Protein AF-I1CWX8-F1 (afdb_monomer)

Structure (mmCIF, N/CA/C/O backbone):
data_AF-I1CWX8-F1
#
_entry.id   AF-I1CWX8-F1
#
loop_
_atom_site.group_PDB
_atom_site.id
_atom_site.type_symbol
_atom_site.label_atom_id
_atom_site.label_alt_id
_atom_site.label_comp_id
_atom_site.label_asym_id
_atom_site.label_entity_id
_atom_site.label_seq_id
_atom_site.pdbx_PDB_ins_code
_atom_site.Cartn_x
_atom_site.Cartn_y
_atom_site.Cartn_z
_atom_site.occupancy
_atom_site.B_iso_or_equiv
_atom_site.auth_seq_id
_atom_site.auth_comp_id
_atom_site.auth_asym_id
_atom_site.auth_atom_id
_atom_site.pdbx_PDB_model_num
ATOM 1 N N . MET A 1 1 ? 29.526 32.212 15.216 1.00 38.03 1 MET A N 1
ATOM 2 C CA . MET A 1 1 ? 29.477 31.211 14.130 1.00 38.03 1 MET A CA 1
ATOM 3 C C . MET A 1 1 ? 29.697 29.856 14.780 1.00 38.03 1 MET A C 1
ATOM 5 O O . MET A 1 1 ? 30.829 29.543 15.112 1.00 38.03 1 MET A O 1
ATOM 9 N N . ALA A 1 2 ? 28.622 29.144 15.119 1.00 43.62 2 ALA A N 1
ATOM 10 C CA . ALA A 1 2 ? 28.714 27.841 15.774 1.00 43.62 2 ALA A CA 1
ATOM 11 C C . ALA A 1 2 ? 28.638 26.756 14.694 1.00 43.62 2 ALA A C 1
ATOM 13 O O . ALA A 1 2 ? 27.593 26.593 14.070 1.00 43.62 2 ALA A O 1
ATOM 14 N N . ASN A 1 3 ? 29.756 26.071 14.451 1.00 40.31 3 ASN A N 1
ATOM 15 C CA . ASN A 1 3 ? 29.773 24.819 13.700 1.00 40.31 3 ASN A CA 1
ATOM 16 C C . ASN A 1 3 ? 29.199 23.739 14.619 1.00 40.31 3 ASN A C 1
ATOM 18 O O . ASN A 1 3 ? 29.837 23.382 15.609 1.00 40.31 3 ASN A O 1
ATOM 22 N N . TRP A 1 4 ? 27.992 23.265 14.318 1.00 39.06 4 TRP A N 1
ATOM 23 C CA . TRP A 1 4 ? 27.459 22.052 14.922 1.00 39.06 4 TRP A CA 1
ATOM 24 C C . TRP A 1 4 ? 27.869 20.881 14.034 1.00 39.06 4 TRP A C 1
ATOM 26 O O . TRP A 1 4 ? 27.347 20.710 12.935 1.00 39.06 4 TRP A O 1
ATOM 36 N N . ASP A 1 5 ? 28.864 20.141 14.508 1.00 44.47 5 ASP A N 1
ATOM 37 C CA . ASP A 1 5 ? 29.231 18.825 14.002 1.00 44.47 5 ASP A CA 1
ATOM 38 C C . ASP A 1 5 ? 28.034 17.896 14.259 1.00 44.47 5 ASP A C 1
ATOM 40 O O . ASP A 1 5 ? 27.749 17.511 15.395 1.00 44.47 5 ASP A O 1
ATOM 44 N N . VAL A 1 6 ? 27.238 17.656 13.219 1.00 53.91 6 VAL A N 1
ATOM 45 C CA . VAL A 1 6 ? 26.116 16.715 13.265 1.00 53.91 6 VAL A CA 1
ATOM 46 C C . VAL A 1 6 ? 26.701 15.329 12.999 1.00 53.91 6 VAL A C 1
ATOM 48 O O . VAL A 1 6 ? 27.307 15.153 11.940 1.00 53.91 6 VAL A O 1
ATOM 51 N N . PRO A 1 7 ? 26.553 14.341 13.900 1.00 39.56 7 PRO A N 1
ATOM 52 C CA . PRO A 1 7 ? 26.964 12.986 13.577 1.00 39.56 7 PRO A CA 1
ATOM 53 C C . PRO A 1 7 ? 26.108 12.487 12.411 1.00 39.56 7 PRO A C 1
ATOM 55 O O . PRO A 1 7 ? 24.883 12.606 12.436 1.00 39.56 7 PRO A O 1
ATOM 58 N N . ASP A 1 8 ? 26.770 11.946 11.390 1.00 44.53 8 ASP A N 1
ATOM 59 C CA . ASP A 1 8 ? 26.153 11.239 10.272 1.00 44.53 8 ASP A CA 1
ATOM 60 C C . ASP A 1 8 ? 25.373 10.033 10.821 1.00 44.53 8 ASP A C 1
ATOM 62 O O . ASP A 1 8 ? 25.907 8.944 11.016 1.00 44.53 8 ASP A O 1
ATOM 66 N N . THR A 1 9 ? 24.103 10.239 11.162 1.00 46.56 9 THR A N 1
ATOM 67 C CA . THR A 1 9 ? 23.147 9.155 11.399 1.00 46.56 9 THR A CA 1
ATOM 68 C C . THR A 1 9 ? 22.296 9.002 10.156 1.00 46.56 9 THR A C 1
ATOM 70 O O . THR A 1 9 ? 21.083 9.201 10.175 1.00 46.56 9 THR A O 1
ATOM 73 N N . THR A 1 10 ? 22.966 8.673 9.053 1.00 49.12 10 THR A N 1
ATOM 74 C CA . THR A 1 10 ? 22.328 8.057 7.894 1.00 49.12 10 THR A CA 1
ATOM 75 C C . THR A 1 10 ? 21.628 6.784 8.383 1.00 49.12 10 THR A C 1
ATOM 77 O O . THR A 1 10 ? 22.314 5.886 8.886 1.00 49.12 10 THR A O 1
ATOM 80 N N . PRO A 1 11 ? 20.290 6.661 8.289 1.00 41.28 11 PRO A N 1
ATOM 81 C CA . PRO A 1 11 ? 19.650 5.385 8.554 1.00 41.28 11 PRO A CA 1
ATOM 82 C C . PRO A 1 11 ? 20.193 4.407 7.522 1.00 41.28 11 PRO A C 1
ATOM 84 O O . PRO A 1 11 ? 20.093 4.617 6.312 1.00 41.28 11 PRO A O 1
ATOM 87 N N . LEU A 1 12 ? 20.864 3.370 8.012 1.00 50.62 12 LEU A N 1
ATOM 88 C CA . LEU A 1 12 ? 21.411 2.346 7.146 1.00 50.62 12 LEU A CA 1
ATOM 89 C C . LEU A 1 12 ? 20.254 1.774 6.317 1.00 50.62 12 LEU A C 1
ATOM 91 O O . LEU A 1 12 ? 19.218 1.443 6.904 1.00 50.62 12 LEU A O 1
ATOM 95 N N . PRO A 1 13 ? 20.411 1.580 4.993 1.00 43.97 13 PRO A N 1
ATOM 96 C CA . PRO A 1 13 ? 19.539 0.633 4.321 1.00 43.97 13 PRO A CA 1
ATOM 97 C C . PRO A 1 13 ? 19.659 -0.668 5.112 1.00 43.97 13 PRO A C 1
ATOM 99 O O . PRO A 1 13 ? 20.783 -1.080 5.431 1.00 43.97 13 PRO A O 1
ATOM 102 N N . LEU A 1 14 ? 18.530 -1.273 5.489 1.00 49.31 14 LEU A N 1
ATOM 103 C CA . LEU A 1 14 ? 18.531 -2.569 6.156 1.00 49.31 14 LEU A CA 1
ATOM 104 C C . LEU A 1 14 ? 19.330 -3.515 5.263 1.00 49.31 14 LEU A C 1
ATOM 106 O O . LEU A 1 14 ? 18.876 -3.932 4.197 1.00 49.31 14 LEU A O 1
ATOM 110 N N . ARG A 1 15 ? 20.587 -3.768 5.643 1.00 42.59 15 ARG A N 1
ATOM 111 C CA . ARG A 1 15 ? 21.451 -4.671 4.898 1.00 42.59 15 ARG A CA 1
ATOM 112 C C . ARG A 1 15 ? 20.727 -6.010 4.909 1.00 42.59 15 ARG A C 1
ATOM 114 O O . ARG A 1 15 ? 20.420 -6.486 6.005 1.00 42.59 15 ARG A O 1
ATOM 121 N N . PRO A 1 16 ? 20.500 -6.654 3.752 1.00 44.44 16 PRO A N 1
ATOM 122 C CA . PRO A 1 16 ? 20.142 -8.057 3.787 1.00 44.44 16 PRO A CA 1
ATOM 123 C C . PRO A 1 16 ? 21.231 -8.764 4.593 1.00 44.44 16 PRO A C 1
ATOM 125 O O . PRO A 1 16 ? 22.426 -8.508 4.390 1.00 44.44 16 PRO A O 1
ATOM 128 N N . LEU A 1 17 ? 20.817 -9.589 5.555 1.00 40.31 17 LEU A N 1
ATOM 129 C CA . LEU A 1 17 ? 21.717 -10.443 6.314 1.00 40.31 17 LEU A CA 1
ATOM 130 C C . LEU A 1 17 ? 22.554 -11.222 5.290 1.00 40.31 17 LEU A C 1
ATOM 132 O O . LEU A 1 17 ? 22.048 -12.130 4.633 1.00 40.31 17 LEU A O 1
ATOM 136 N N . ARG A 1 18 ? 23.818 -10.822 5.091 1.00 34.62 18 ARG A N 1
ATOM 137 C CA . ARG A 1 18 ? 24.760 -11.578 4.266 1.00 34.62 18 ARG A CA 1
ATOM 138 C C . ARG A 1 18 ? 24.919 -12.935 4.939 1.00 34.62 18 ARG A C 1
ATOM 140 O O . ARG A 1 18 ? 25.609 -13.044 5.949 1.00 34.62 18 ARG A O 1
ATOM 147 N N . ALA A 1 19 ? 24.260 -13.943 4.379 1.00 42.25 19 ALA A N 1
ATOM 148 C CA . ALA A 1 19 ? 24.569 -15.332 4.651 1.00 42.25 19 ALA A CA 1
ATOM 149 C C . ALA A 1 19 ? 26.034 -15.603 4.271 1.00 42.25 19 ALA A C 1
ATOM 151 O O . ALA A 1 19 ? 26.581 -14.983 3.353 1.00 42.25 19 ALA A O 1
ATOM 152 N N . GLY A 1 20 ? 26.665 -16.478 5.052 1.00 36.34 20 GLY A N 1
ATOM 153 C CA . GLY A 1 20 ? 28.068 -16.855 4.956 1.00 36.34 20 GLY A CA 1
ATOM 154 C C . GLY A 1 20 ? 28.493 -17.308 3.561 1.00 36.34 20 GLY A C 1
ATOM 155 O O . GLY A 1 20 ? 27.699 -17.725 2.720 1.00 36.34 20 GLY A O 1
ATOM 156 N N . LYS A 1 21 ? 29.788 -17.142 3.312 1.00 43.38 21 LYS A N 1
ATOM 157 C CA . LYS A 1 21 ? 30.466 -17.500 2.074 1.00 43.38 21 LYS A CA 1
ATOM 158 C C . LYS A 1 21 ? 30.772 -18.995 2.093 1.00 43.38 21 LYS A C 1
ATOM 160 O O . LYS A 1 21 ? 31.890 -19.385 2.419 1.00 43.38 21 LYS A O 1
ATOM 165 N N . ASP A 1 22 ? 29.809 -19.801 1.668 1.00 43.12 22 ASP A N 1
ATOM 166 C CA . ASP A 1 22 ? 30.007 -21.230 1.474 1.00 43.12 22 ASP A CA 1
ATOM 167 C C . ASP A 1 22 ? 29.244 -21.645 0.212 1.00 43.12 22 ASP A C 1
ATOM 169 O O . ASP A 1 22 ? 28.053 -21.393 0.059 1.00 43.12 22 ASP A O 1
ATOM 173 N N . GLY A 1 23 ? 29.980 -22.184 -0.761 1.00 45.12 23 GLY A N 1
ATOM 174 C CA . GLY A 1 23 ? 29.480 -22.479 -2.095 1.00 45.12 23 GLY A CA 1
ATOM 175 C C . GLY A 1 23 ? 28.403 -23.559 -2.102 1.00 45.12 23 GLY A C 1
ATOM 176 O O . GLY A 1 23 ? 28.688 -24.739 -1.927 1.00 45.12 23 GLY A O 1
ATOM 177 N N . GLY A 1 24 ? 27.186 -23.142 -2.421 1.00 34.50 24 GLY A N 1
ATOM 178 C CA . GLY A 1 24 ? 26.086 -23.974 -2.880 1.00 34.50 24 GLY A CA 1
ATOM 179 C C . GLY A 1 24 ? 25.168 -23.080 -3.702 1.00 34.50 24 GLY A C 1
ATOM 180 O O . GLY A 1 24 ? 24.980 -21.916 -3.355 1.00 34.50 24 GLY A O 1
ATOM 181 N N . TRP A 1 25 ? 24.624 -23.572 -4.815 1.00 42.66 25 TRP A N 1
ATOM 182 C CA . TRP A 1 25 ? 23.551 -22.880 -5.538 1.00 42.66 25 TRP A CA 1
ATOM 183 C C . TRP A 1 25 ? 22.277 -23.008 -4.693 1.00 42.66 25 TRP A C 1
ATOM 185 O O . TRP A 1 25 ? 21.349 -23.742 -5.029 1.00 42.66 25 TRP A O 1
ATOM 195 N N . ASP A 1 26 ? 22.291 -22.373 -3.524 1.00 39.88 26 ASP A N 1
ATOM 196 C CA . ASP A 1 26 ? 21.164 -22.317 -2.620 1.00 39.88 26 ASP A CA 1
ATOM 197 C C . ASP A 1 26 ? 20.061 -21.570 -3.347 1.00 39.88 26 ASP A C 1
ATOM 199 O O . ASP A 1 26 ? 20.244 -20.452 -3.839 1.00 39.88 26 ASP A O 1
ATOM 203 N N . LYS A 1 27 ? 18.906 -22.223 -3.455 1.00 44.81 27 LYS A N 1
ATOM 204 C CA . LYS A 1 27 ? 17.674 -21.579 -3.887 1.00 44.81 27 LYS A CA 1
ATOM 205 C C . LYS A 1 27 ? 17.508 -20.355 -2.997 1.00 44.81 27 LYS A C 1
ATOM 207 O O . LYS A 1 27 ? 17.295 -20.522 -1.797 1.00 44.81 27 LYS A O 1
ATOM 212 N N . ALA A 1 28 ? 17.688 -19.161 -3.569 1.00 46.34 28 ALA A N 1
ATOM 213 C CA . ALA A 1 28 ? 17.560 -17.907 -2.845 1.00 46.34 28 ALA A CA 1
ATOM 214 C C . ALA A 1 28 ? 16.277 -17.989 -2.018 1.00 46.34 28 ALA A C 1
ATOM 216 O O . ALA A 1 28 ? 15.196 -18.201 -2.573 1.00 46.34 28 ALA A O 1
ATOM 217 N N . ARG A 1 29 ? 16.409 -17.945 -0.686 1.00 46.31 29 ARG A N 1
ATOM 218 C CA . ARG A 1 29 ? 15.236 -17.893 0.185 1.00 46.31 29 ARG A CA 1
ATOM 219 C C . ARG A 1 29 ? 14.401 -16.711 -0.308 1.00 46.31 29 ARG A C 1
ATOM 221 O O . ARG A 1 29 ? 15.002 -15.660 -0.543 1.00 46.31 29 ARG A O 1
ATOM 228 N N . PRO A 1 30 ? 13.085 -16.874 -0.529 1.00 50.72 30 PRO A N 1
ATOM 229 C CA . PRO A 1 30 ? 12.266 -15.773 -1.011 1.00 50.72 30 PRO A CA 1
ATOM 230 C C . PRO A 1 30 ? 12.483 -14.595 -0.064 1.00 50.72 30 PRO A C 1
ATOM 232 O O . PRO A 1 30 ? 12.351 -14.751 1.153 1.00 50.72 30 PRO A O 1
ATOM 235 N N . ILE A 1 31 ? 12.920 -13.462 -0.617 1.00 57.59 31 ILE A N 1
ATOM 236 C CA . ILE A 1 31 ? 13.074 -12.220 0.135 1.00 57.59 31 ILE A CA 1
ATOM 237 C C . ILE A 1 31 ? 11.691 -11.944 0.720 1.00 57.59 31 ILE A C 1
ATOM 239 O O . ILE A 1 31 ? 10.733 -11.740 -0.027 1.00 57.59 31 ILE A O 1
ATOM 243 N N . GLN A 1 32 ? 11.559 -12.051 2.043 1.00 72.38 32 GLN A N 1
ATOM 244 C CA . GLN A 1 32 ? 10.290 -11.769 2.700 1.00 72.38 32 GLN A CA 1
ATOM 245 C C . GLN A 1 32 ? 9.934 -10.323 2.372 1.00 72.38 32 GLN A C 1
ATOM 247 O O . GLN A 1 32 ? 10.742 -9.425 2.598 1.00 72.38 32 GLN A O 1
ATOM 252 N N . SER A 1 33 ? 8.764 -10.116 1.771 1.00 89.75 33 SER A N 1
ATOM 253 C CA . SER A 1 33 ? 8.300 -8.770 1.460 1.00 89.75 33 SER A CA 1
ATOM 254 C C . SER A 1 33 ? 7.884 -8.095 2.767 1.00 89.75 33 SER A C 1
ATOM 256 O O . SER A 1 33 ? 7.215 -8.702 3.610 1.00 89.75 33 SER A O 1
ATOM 258 N N . LEU A 1 34 ? 8.320 -6.854 2.954 1.00 91.94 34 LEU A N 1
ATOM 259 C CA . LEU A 1 34 ? 8.143 -6.088 4.185 1.00 91.94 34 LEU A CA 1
ATOM 260 C C . LEU A 1 34 ? 7.377 -4.804 3.904 1.00 91.94 34 LEU A C 1
ATOM 262 O O . LEU A 1 34 ? 7.426 -4.265 2.795 1.00 91.94 34 LEU A O 1
ATOM 266 N N . TYR A 1 35 ? 6.705 -4.293 4.928 1.00 92.00 35 TYR A N 1
ATOM 267 C CA . TYR A 1 35 ? 6.148 -2.953 4.897 1.00 92.00 35 TYR A CA 1
ATOM 268 C C . TYR A 1 35 ? 6.579 -2.149 6.118 1.00 92.00 35 TYR A C 1
ATOM 270 O O . TYR A 1 35 ? 6.846 -2.703 7.184 1.00 92.00 35 TYR A O 1
ATOM 278 N N . VAL A 1 36 ? 6.634 -0.833 5.943 1.00 91.50 36 VAL A N 1
ATOM 279 C CA . VAL A 1 36 ? 6.938 0.136 6.996 1.00 91.50 36 VAL A CA 1
ATOM 280 C C . VAL A 1 36 ? 5.966 1.298 6.869 1.00 91.50 36 VAL A C 1
ATOM 282 O O . VAL A 1 36 ? 5.685 1.755 5.760 1.00 91.50 36 VAL A O 1
ATOM 285 N N . VAL A 1 37 ? 5.460 1.768 8.002 1.00 90.00 37 VAL A N 1
ATOM 286 C CA . VAL A 1 37 ? 4.636 2.968 8.105 1.00 90.00 37 VAL A CA 1
ATOM 287 C C . VAL A 1 37 ? 5.306 3.936 9.062 1.00 90.00 37 VAL A C 1
ATOM 289 O O . VAL A 1 37 ? 5.559 3.588 10.215 1.00 90.00 37 VAL A O 1
ATOM 292 N N . GLU A 1 38 ? 5.582 5.147 8.598 1.00 89.81 38 GLU A N 1
ATOM 293 C CA . GLU A 1 38 ? 6.185 6.218 9.396 1.00 89.81 38 GLU A CA 1
ATOM 294 C C . GLU A 1 38 ? 5.224 7.406 9.497 1.00 89.81 38 GLU A C 1
ATOM 296 O O . GLU A 1 38 ? 4.582 7.769 8.519 1.00 89.81 38 GLU A O 1
ATOM 301 N N . GLU A 1 39 ? 5.112 8.015 10.675 1.00 87.44 39 GLU A N 1
ATOM 302 C CA . GLU A 1 39 ? 4.289 9.199 10.935 1.00 87.44 39 GLU A CA 1
ATOM 303 C C . GLU A 1 39 ? 5.140 10.474 10.896 1.00 87.44 39 GLU A C 1
ATOM 305 O O . GLU A 1 39 ? 6.186 10.558 11.545 1.00 87.44 39 GLU A O 1
ATOM 310 N N . HIS A 1 40 ? 4.698 11.473 10.127 1.00 83.25 40 HIS A N 1
ATOM 311 C CA . HIS A 1 40 ? 5.422 12.725 9.909 1.00 83.25 40 HIS A CA 1
ATOM 312 C C . HIS A 1 40 ? 4.631 13.918 10.474 1.00 83.25 40 HIS A C 1
ATOM 314 O O . HIS A 1 40 ? 3.628 14.357 9.908 1.00 83.25 40 HIS A O 1
ATOM 320 N N . GLU A 1 41 ? 5.122 14.512 11.569 1.00 67.38 41 GLU A N 1
ATOM 321 C CA . GLU A 1 41 ? 4.430 15.602 12.284 1.00 67.38 41 GLU A CA 1
ATOM 322 C C . GLU A 1 41 ? 4.393 16.930 11.505 1.00 67.38 41 GLU A C 1
ATOM 324 O O . GLU A 1 41 ? 3.474 17.730 11.667 1.00 67.38 41 GLU A O 1
ATOM 329 N N . ARG A 1 42 ? 5.375 17.184 10.628 1.00 60.28 42 ARG A N 1
ATOM 330 C CA . ARG A 1 42 ? 5.482 18.454 9.881 1.00 60.28 42 ARG A CA 1
ATOM 331 C C . ARG A 1 42 ? 4.473 18.603 8.742 1.00 60.28 42 ARG A C 1
ATOM 333 O O . ARG A 1 42 ? 4.277 19.717 8.263 1.00 60.28 42 ARG A O 1
ATOM 340 N N . GLY A 1 43 ? 3.843 17.507 8.327 1.00 59.69 43 GLY A N 1
ATOM 341 C CA . GLY A 1 43 ? 2.870 17.477 7.236 1.00 59.69 43 GLY A CA 1
ATOM 342 C C . GLY A 1 43 ? 1.660 16.589 7.513 1.00 59.69 43 GLY A C 1
ATOM 343 O O . GLY A 1 43 ? 0.972 16.266 6.551 1.00 59.69 43 GLY A O 1
ATOM 344 N N . LEU A 1 44 ? 1.448 16.190 8.780 1.00 78.94 44 LEU A N 1
ATOM 345 C CA . LEU A 1 44 ? 0.401 15.276 9.266 1.00 78.94 44 LEU A CA 1
ATOM 346 C C . LEU A 1 44 ? 0.045 14.189 8.243 1.00 78.94 44 LEU A C 1
ATOM 348 O O . LEU A 1 44 ? -1.095 14.093 7.802 1.00 78.94 44 LEU A O 1
ATOM 352 N N . HIS A 1 45 ? 1.042 13.409 7.833 1.00 85.88 45 HIS A N 1
ATOM 353 C CA . HIS A 1 45 ? 0.854 12.297 6.909 1.00 85.88 45 HIS A CA 1
ATOM 354 C C . HIS A 1 45 ? 1.633 11.069 7.365 1.00 85.88 45 HIS A C 1
ATOM 356 O O . HIS A 1 45 ? 2.535 11.148 8.203 1.00 85.88 45 HIS A O 1
ATOM 362 N N . TYR A 1 46 ? 1.261 9.936 6.785 1.00 88.50 46 TYR A N 1
ATOM 363 C CA . TYR A 1 46 ? 1.877 8.644 7.009 1.00 88.50 46 TYR A CA 1
ATOM 364 C C . TYR A 1 46 ? 2.562 8.173 5.7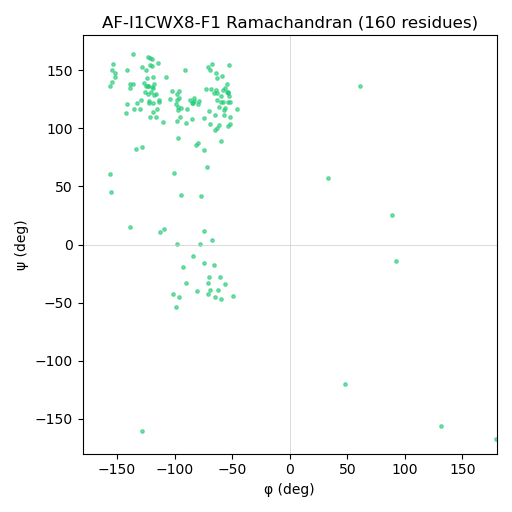32 1.00 88.50 46 TYR A C 1
ATOM 366 O O . TYR A 1 46 ? 1.922 8.049 4.688 1.00 88.50 46 TYR A O 1
ATOM 374 N N . ASP A 1 47 ? 3.848 7.878 5.819 1.00 89.56 47 ASP A N 1
ATOM 375 C CA . ASP A 1 47 ? 4.624 7.286 4.740 1.00 89.56 47 ASP A CA 1
ATOM 376 C C . ASP A 1 47 ? 4.447 5.769 4.771 1.00 89.56 47 ASP A C 1
ATOM 378 O O . ASP A 1 47 ? 4.982 5.092 5.645 1.00 89.56 47 ASP A O 1
ATOM 382 N N . PHE A 1 48 ? 3.708 5.222 3.808 1.00 90.75 48 PHE A N 1
ATOM 383 C CA . PHE A 1 48 ? 3.537 3.786 3.623 1.00 90.75 48 PHE A CA 1
ATOM 384 C C . PHE A 1 48 ? 4.543 3.261 2.600 1.00 90.75 48 PHE A C 1
ATOM 386 O O . PHE A 1 48 ? 4.514 3.645 1.427 1.00 90.75 48 PHE A O 1
ATOM 393 N N . ARG A 1 49 ? 5.426 2.362 3.032 1.00 91.00 49 ARG A N 1
ATOM 394 C CA . ARG A 1 49 ? 6.497 1.790 2.212 1.00 91.00 49 ARG A CA 1
ATOM 395 C C . ARG A 1 49 ? 6.325 0.289 2.091 1.00 91.00 49 ARG A C 1
ATOM 397 O O . ARG A 1 49 ? 6.111 -0.392 3.087 1.00 91.00 49 ARG A O 1
ATOM 404 N N . LEU A 1 50 ? 6.476 -0.214 0.874 1.00 90.56 50 LEU A N 1
ATOM 405 C CA . LEU A 1 50 ? 6.542 -1.634 0.558 1.00 90.56 50 LEU A CA 1
ATOM 406 C C . LEU A 1 50 ? 7.913 -1.953 -0.019 1.00 90.56 50 LEU A C 1
ATOM 408 O O . LEU A 1 50 ? 8.343 -1.309 -0.975 1.00 90.56 50 LEU A O 1
ATOM 412 N N . GLN A 1 51 ? 8.553 -2.974 0.532 1.00 89.19 51 GLN A N 1
ATOM 413 C CA . GLN A 1 51 ? 9.756 -3.579 -0.010 1.00 89.19 51 GLN A CA 1
ATOM 414 C C . GLN A 1 51 ? 9.426 -5.001 -0.454 1.00 89.19 51 GLN A C 1
ATOM 416 O O . GLN A 1 51 ? 8.963 -5.820 0.340 1.00 89.19 51 GLN A O 1
ATOM 421 N N . PHE A 1 52 ? 9.659 -5.294 -1.724 1.00 86.00 52 PHE A N 1
ATOM 422 C CA . PHE A 1 52 ? 9.375 -6.592 -2.327 1.00 86.00 52 PHE A CA 1
ATOM 423 C C . PHE A 1 52 ? 10.338 -6.827 -3.486 1.00 86.00 52 PHE A C 1
ATOM 425 O O . PHE A 1 52 ? 10.745 -5.878 -4.153 1.00 86.00 52 PHE A O 1
ATOM 432 N N . ASP A 1 53 ? 10.702 -8.086 -3.725 1.00 80.38 53 ASP A N 1
ATOM 433 C CA . ASP A 1 53 ? 11.768 -8.442 -4.666 1.00 80.38 53 ASP A CA 1
ATOM 434 C C . ASP A 1 53 ? 13.034 -7.580 -4.412 1.00 80.38 53 ASP A C 1
ATOM 436 O O . ASP A 1 53 ? 13.589 -7.591 -3.310 1.00 80.38 53 ASP A O 1
ATOM 440 N N . ASP A 1 54 ? 13.474 -6.817 -5.411 1.00 80.06 54 ASP A N 1
ATOM 441 C CA . ASP A 1 54 ? 14.558 -5.830 -5.383 1.00 80.06 54 ASP A CA 1
ATOM 442 C C . ASP A 1 54 ? 14.057 -4.372 -5.473 1.00 80.06 54 ASP A C 1
ATOM 444 O O . ASP A 1 54 ? 14.847 -3.450 -5.682 1.00 80.06 54 ASP A O 1
ATOM 448 N N . MET A 1 55 ? 12.750 -4.149 -5.296 1.00 82.06 55 MET A N 1
ATOM 449 C CA . MET A 1 55 ? 12.104 -2.846 -5.444 1.00 82.06 55 MET A CA 1
ATOM 450 C C . MET A 1 55 ? 11.531 -2.299 -4.135 1.00 82.06 55 MET A C 1
ATOM 452 O O . MET A 1 55 ? 11.149 -3.027 -3.216 1.00 82.06 55 MET A O 1
ATOM 456 N N . THR A 1 56 ? 11.392 -0.973 -4.115 1.00 86.75 56 THR A N 1
ATOM 457 C CA . THR A 1 56 ? 10.689 -0.240 -3.065 1.00 86.75 56 THR A CA 1
ATOM 458 C C . THR A 1 56 ? 9.607 0.631 -3.689 1.00 86.75 56 THR A C 1
ATOM 460 O O . THR A 1 56 ? 9.817 1.289 -4.711 1.00 86.75 56 THR A O 1
ATOM 463 N N . ALA 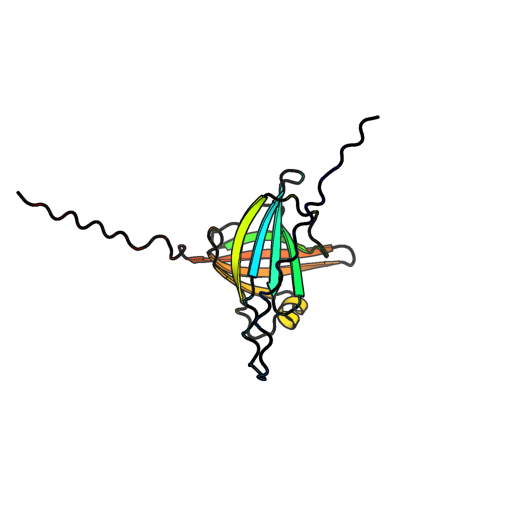A 1 57 ? 8.431 0.641 -3.074 1.00 88.31 57 ALA A N 1
ATOM 464 C CA . ALA A 1 57 ? 7.324 1.503 -3.447 1.00 88.31 57 ALA A CA 1
ATOM 465 C C . ALA A 1 57 ? 6.846 2.300 -2.233 1.00 88.31 57 ALA A C 1
ATOM 467 O O . ALA A 1 57 ? 6.613 1.719 -1.176 1.00 88.31 57 ALA A O 1
ATOM 468 N N . CYS A 1 58 ? 6.681 3.612 -2.400 1.00 90.25 58 CYS A N 1
ATOM 469 C CA . CYS A 1 58 ? 6.309 4.527 -1.324 1.00 90.25 58 CYS A CA 1
ATOM 470 C C . CYS A 1 58 ? 5.043 5.309 -1.674 1.00 90.25 58 CYS A C 1
ATOM 472 O O . CYS A 1 58 ? 4.844 5.712 -2.826 1.00 90.25 58 CYS A O 1
ATOM 474 N N . TRP A 1 59 ? 4.205 5.542 -0.669 1.00 91.44 59 TRP A N 1
ATOM 475 C CA . TRP A 1 59 ? 3.022 6.381 -0.768 1.00 91.44 59 TRP A CA 1
ATOM 476 C C . TRP A 1 59 ? 2.874 7.254 0.474 1.00 91.44 59 TRP A C 1
ATOM 478 O O . TRP A 1 59 ? 2.938 6.744 1.587 1.00 91.44 59 TRP A O 1
ATOM 488 N N . ALA A 1 60 ? 2.580 8.535 0.279 1.00 90.62 60 ALA A N 1
ATOM 489 C CA . ALA A 1 60 ? 2.170 9.435 1.347 1.00 90.62 60 ALA A CA 1
ATOM 490 C C . ALA A 1 60 ? 0.650 9.343 1.547 1.00 90.62 60 ALA A C 1
ATOM 492 O O . ALA A 1 60 ? -0.124 9.539 0.605 1.00 90.62 60 ALA A O 1
ATOM 493 N N . ILE A 1 61 ? 0.215 9.044 2.766 1.00 90.38 61 ILE A N 1
ATOM 494 C CA . ILE A 1 61 ? -1.188 8.933 3.166 1.00 90.38 61 ILE A CA 1
ATOM 495 C C . ILE A 1 61 ? -1.506 10.123 4.085 1.00 90.38 61 ILE A C 1
ATOM 497 O O . ILE A 1 61 ? -1.072 10.127 5.235 1.00 90.38 61 ILE A O 1
ATOM 501 N N . PRO A 1 62 ? -2.243 11.150 3.620 1.00 87.44 62 PRO A N 1
ATOM 502 C CA . PRO A 1 62 ? -2.522 12.356 4.414 1.00 87.44 62 PRO A CA 1
ATOM 503 C C . PRO A 1 62 ? -3.394 12.114 5.651 1.00 87.44 62 PRO A C 1
ATOM 505 O O . PRO A 1 62 ? -3.497 12.959 6.527 1.00 87.44 62 PRO A O 1
ATOM 508 N N . GLU A 1 63 ? -4.085 10.981 5.694 1.00 84.00 63 GLU A N 1
ATOM 509 C CA . GLU A 1 63 ? -4.959 10.594 6.794 1.00 84.00 63 GLU A CA 1
ATOM 510 C C . GLU A 1 63 ? -4.461 9.286 7.406 1.00 84.00 63 GLU A C 1
ATOM 512 O O . GLU A 1 63 ? -3.860 8.463 6.718 1.00 84.00 63 GLU A O 1
ATOM 517 N N . HIS A 1 64 ? -4.750 9.055 8.688 1.00 80.44 64 HIS A N 1
ATOM 518 C CA . HIS A 1 64 ? -4.319 7.830 9.359 1.00 80.44 64 HIS A CA 1
ATOM 519 C C . HIS A 1 64 ? -4.786 6.560 8.613 1.00 80.44 64 HIS A C 1
ATOM 521 O O . HIS A 1 64 ? -5.947 6.489 8.175 1.00 80.44 64 HIS A O 1
ATOM 527 N N . PRO A 1 65 ? -3.924 5.530 8.498 1.00 79.56 65 PRO A N 1
ATOM 528 C CA . PRO A 1 65 ? -4.331 4.212 8.033 1.00 79.56 65 PRO A CA 1
ATOM 529 C C . PRO A 1 65 ? -5.438 3.659 8.934 1.00 79.56 65 PRO A C 1
ATOM 531 O O . PRO A 1 65 ? -5.264 3.544 10.145 1.00 79.56 65 PRO A O 1
ATOM 534 N N . SER A 1 66 ? -6.592 3.334 8.352 1.00 78.50 66 SER A N 1
ATOM 535 C CA . SER A 1 66 ? -7.753 2.885 9.124 1.00 78.50 66 SER A CA 1
ATOM 536 C C . SER A 1 66 ? -7.847 1.363 9.173 1.00 78.50 66 SER A C 1
ATOM 538 O O . SER A 1 66 ? -7.921 0.739 8.112 1.00 78.50 66 SER A O 1
ATOM 540 N N . PRO A 1 67 ? -7.935 0.744 10.362 1.00 76.75 67 PRO A N 1
ATOM 541 C CA . PRO A 1 67 ? -8.215 -0.684 10.483 1.00 76.75 67 PRO A CA 1
ATOM 542 C C . PRO A 1 67 ? -9.704 -1.019 10.273 1.00 76.75 67 PRO A C 1
ATOM 544 O O . PRO A 1 67 ? -10.081 -2.184 10.373 1.00 76.75 67 PRO A O 1
ATOM 547 N N . ILE A 1 68 ? -10.566 -0.028 10.005 1.00 81.56 68 ILE A N 1
ATOM 548 C CA . ILE A 1 68 ? -12.011 -0.222 9.829 1.00 81.56 68 ILE A CA 1
ATOM 549 C C . ILE A 1 68 ? -12.295 -0.754 8.413 1.00 81.56 68 ILE A C 1
ATOM 551 O O . ILE A 1 68 ? -11.976 -0.076 7.433 1.00 81.56 68 ILE A O 1
ATOM 555 N N . PRO A 1 69 ? -12.926 -1.933 8.262 1.00 85.19 69 PRO A N 1
ATOM 556 C CA . PRO A 1 69 ? -13.290 -2.464 6.952 1.00 85.19 69 PRO A CA 1
ATOM 557 C C . PRO A 1 69 ? -14.200 -1.513 6.168 1.00 85.19 69 PRO A C 1
ATOM 559 O O . PRO A 1 69 ? -15.203 -1.021 6.679 1.00 85.19 69 PRO A O 1
ATOM 562 N N . GLY A 1 70 ? -13.872 -1.286 4.898 1.00 82.44 70 GLY A N 1
ATOM 563 C CA . GLY A 1 70 ? -14.610 -0.401 3.996 1.00 82.44 70 GLY A CA 1
ATOM 564 C C . GLY A 1 70 ? -14.107 1.044 3.963 1.00 82.44 70 GLY A C 1
ATOM 565 O O . GLY A 1 70 ? -14.435 1.753 3.004 1.00 82.44 70 GLY A O 1
ATOM 566 N N . ASP A 1 71 ? -13.279 1.461 4.926 1.00 87.19 71 ASP A N 1
ATOM 567 C CA . ASP A 1 71 ? -12.651 2.780 4.895 1.00 87.19 71 ASP A CA 1
ATOM 568 C C . ASP A 1 71 ? -11.722 2.915 3.688 1.00 87.19 71 ASP A C 1
ATOM 570 O O . ASP A 1 71 ? -11.039 1.975 3.269 1.00 87.19 71 ASP A O 1
ATOM 574 N N . LYS A 1 72 ? -11.710 4.125 3.126 1.00 89.50 72 LYS A N 1
ATOM 575 C CA . LYS A 1 72 ? -10.858 4.503 2.000 1.00 89.50 72 LYS A CA 1
ATOM 576 C C . LYS A 1 72 ? -9.972 5.660 2.428 1.00 89.50 72 LYS A C 1
ATOM 578 O O . LYS A 1 72 ? -10.468 6.642 2.980 1.00 89.50 72 LYS A O 1
ATOM 583 N N . ARG A 1 73 ? -8.678 5.546 2.152 1.00 92.50 73 ARG A N 1
ATOM 584 C CA . ARG A 1 73 ? -7.676 6.580 2.421 1.00 92.50 73 ARG A CA 1
ATOM 585 C C . ARG A 1 73 ? -6.958 6.934 1.129 1.00 92.50 73 ARG A C 1
ATOM 587 O O . ARG A 1 73 ? -6.615 6.048 0.345 1.00 92.50 73 ARG A O 1
ATOM 594 N N . LEU A 1 74 ? -6.762 8.226 0.894 1.00 91.88 74 LEU A N 1
ATOM 595 C CA . LEU A 1 74 ? -5.955 8.700 -0.226 1.00 91.88 74 LEU A CA 1
ATOM 596 C C . LEU A 1 74 ? -4.488 8.339 0.021 1.00 91.88 74 LEU A C 1
ATOM 598 O O . LEU A 1 74 ? -3.972 8.572 1.106 1.00 91.88 74 LEU A O 1
ATOM 602 N N . ALA A 1 75 ? -3.823 7.801 -0.993 1.00 91.62 75 ALA A N 1
ATOM 603 C CA . ALA A 1 75 ? -2.410 7.455 -0.972 1.00 91.62 75 ALA A CA 1
ATOM 604 C C . ALA A 1 75 ? -1.742 8.050 -2.217 1.00 91.62 75 ALA A C 1
ATOM 606 O O . ALA A 1 75 ? -2.081 7.706 -3.346 1.00 91.62 75 ALA A O 1
ATOM 607 N N . ILE A 1 76 ? -0.806 8.971 -2.044 1.00 90.50 76 ILE A N 1
ATOM 608 C CA . ILE A 1 76 ? -0.133 9.662 -3.146 1.00 90.50 76 ILE A CA 1
ATOM 609 C C . ILE A 1 76 ? 1.207 8.978 -3.373 1.00 90.50 76 ILE A C 1
ATOM 611 O O . ILE A 1 76 ? 2.022 8.908 -2.461 1.00 90.50 76 ILE A O 1
ATOM 615 N N . ARG A 1 77 ? 1.438 8.452 -4.577 1.00 89.50 77 ARG A N 1
ATOM 616 C CA . ARG A 1 77 ? 2.692 7.774 -4.907 1.00 89.50 77 ARG A CA 1
ATOM 617 C C . ARG A 1 77 ? 3.849 8.769 -4.882 1.00 89.50 77 ARG A C 1
ATOM 619 O O . ARG A 1 77 ? 3.780 9.794 -5.560 1.00 89.50 77 ARG A O 1
ATOM 626 N N . THR A 1 78 ? 4.924 8.415 -4.187 1.00 82.94 78 THR A N 1
ATOM 627 C CA . THR A 1 78 ? 6.169 9.188 -4.151 1.00 82.94 78 THR A CA 1
ATOM 628 C C . THR A 1 78 ? 7.335 8.355 -4.705 1.00 82.94 78 THR A C 1
ATOM 630 O O . THR A 1 78 ? 7.342 7.125 -4.559 1.00 82.94 78 THR A O 1
ATOM 633 N N . PRO A 1 79 ? 8.294 8.976 -5.422 1.00 74.06 79 PRO A N 1
ATOM 634 C CA . PRO A 1 79 ? 9.481 8.280 -5.924 1.00 74.06 79 PRO A CA 1
ATOM 635 C C . PRO A 1 79 ? 10.456 7.920 -4.795 1.00 74.06 79 PRO A C 1
ATOM 637 O O . PRO A 1 79 ? 11.083 6.868 -4.841 1.00 74.06 79 PRO A O 1
ATOM 640 N N . GLU A 1 80 ? 10.532 8.764 -3.769 1.00 66.25 80 GLU A N 1
ATOM 641 C CA . GLU A 1 80 ? 11.327 8.586 -2.559 1.00 66.25 80 GLU A CA 1
ATOM 642 C C . GLU A 1 80 ? 10.506 9.102 -1.370 1.00 66.25 80 GLU A C 1
ATOM 644 O O . GLU A 1 80 ? 9.672 9.996 -1.554 1.00 66.25 80 GLU A O 1
ATOM 649 N N . PRO A 1 81 ? 10.690 8.545 -0.163 1.00 61.09 81 PRO A N 1
ATOM 650 C CA . PRO A 1 81 ? 10.042 9.094 1.017 1.00 61.09 81 PRO A CA 1
ATOM 651 C C . PRO A 1 81 ? 10.542 10.505 1.325 1.00 61.09 81 PRO A C 1
ATOM 653 O O . PRO A 1 81 ? 11.718 10.821 1.111 1.00 61.09 81 PRO A O 1
ATOM 656 N N . GLU A 1 82 ? 9.668 11.349 1.870 1.00 56.41 82 GLU A N 1
ATOM 657 C CA . GLU A 1 82 ? 10.034 12.704 2.276 1.00 56.41 82 GLU A CA 1
ATOM 658 C C . GLU A 1 82 ? 10.864 12.663 3.564 1.00 56.41 82 GLU A C 1
ATOM 660 O O . GLU A 1 82 ? 10.368 12.929 4.648 1.00 56.41 82 GLU A O 1
ATOM 665 N N . THR A 1 83 ? 12.165 12.390 3.441 1.00 52.38 83 THR A N 1
ATOM 666 C CA . THR A 1 83 ? 13.179 12.431 4.513 1.00 52.38 83 THR A CA 1
ATOM 667 C C . THR A 1 83 ? 12.953 11.469 5.693 1.00 52.38 83 THR A C 1
ATOM 669 O O . THR A 1 83 ? 11.877 11.336 6.256 1.00 52.38 83 THR A O 1
ATOM 672 N N . CYS A 1 84 ? 14.024 10.804 6.125 1.00 51.03 84 CYS A N 1
ATOM 673 C CA . CYS A 1 84 ? 13.998 9.725 7.118 1.00 51.03 84 CYS A CA 1
ATOM 674 C C . CYS A 1 84 ? 13.832 10.200 8.581 1.00 51.03 84 CYS A C 1
ATOM 676 O O . CYS A 1 84 ? 14.535 9.728 9.474 1.00 51.03 84 CYS A O 1
ATOM 678 N N . HIS A 1 85 ? 12.961 11.176 8.828 1.00 60.12 85 HIS A N 1
ATOM 679 C CA . HIS A 1 85 ? 12.709 11.740 10.159 1.00 60.12 85 HIS A CA 1
ATOM 680 C C . HIS A 1 85 ? 11.305 11.422 10.692 1.00 60.12 85 HIS A C 1
ATOM 682 O O . HIS A 1 85 ? 10.897 12.005 11.696 1.00 60.12 85 HIS A O 1
ATOM 688 N N . GLY A 1 86 ? 10.572 10.520 10.036 1.00 72.19 86 GLY A N 1
ATOM 689 C CA . GLY A 1 86 ? 9.302 10.013 10.538 1.00 72.19 86 GLY A CA 1
ATOM 690 C C . GLY A 1 86 ? 9.470 9.126 11.769 1.00 72.19 86 GLY A C 1
ATOM 691 O O . GLY A 1 86 ? 10.489 8.455 11.950 1.00 72.19 86 GLY A O 1
ATOM 692 N N . ILE A 1 87 ? 8.456 9.118 12.631 1.00 85.88 87 ILE A N 1
ATOM 693 C CA . ILE A 1 87 ? 8.376 8.207 13.775 1.00 85.88 87 ILE A CA 1
ATOM 694 C C . ILE A 1 87 ? 7.805 6.884 13.268 1.00 85.88 87 ILE A C 1
ATOM 696 O O . ILE A 1 87 ? 6.740 6.872 12.655 1.00 85.88 87 ILE A O 1
ATOM 700 N N . LEU A 1 88 ? 8.491 5.765 13.520 1.00 89.31 88 LEU A N 1
ATOM 701 C CA . LEU A 1 88 ? 7.986 4.441 13.151 1.00 89.31 88 LEU A CA 1
ATOM 702 C C . LEU A 1 88 ? 6.615 4.204 13.801 1.00 89.31 88 LEU A C 1
ATOM 704 O O . LEU A 1 88 ? 6.507 4.129 15.025 1.00 89.31 88 LEU A O 1
ATOM 708 N N . TRP A 1 89 ? 5.585 4.073 12.970 1.00 88.75 89 TRP A N 1
ATOM 709 C CA . TRP A 1 89 ? 4.208 3.861 13.402 1.00 88.75 89 TRP A CA 1
ATOM 710 C C . TRP A 1 89 ? 3.842 2.376 13.387 1.00 88.75 89 TRP A C 1
ATOM 712 O O . TRP A 1 89 ? 3.272 1.881 14.361 1.00 88.75 89 TRP A O 1
ATOM 722 N N . ASP A 1 90 ? 4.198 1.662 12.315 1.00 90.94 90 ASP A N 1
ATOM 723 C CA . ASP A 1 90 ? 3.983 0.217 12.178 1.00 90.94 90 ASP A CA 1
ATOM 724 C C . ASP A 1 90 ? 5.005 -0.412 11.221 1.00 90.94 90 ASP A C 1
ATOM 726 O O . ASP A 1 90 ? 5.557 0.250 10.341 1.00 90.94 90 ASP A O 1
ATOM 730 N N . THR A 1 91 ? 5.262 -1.704 11.384 1.00 92.75 91 THR A N 1
ATOM 731 C CA . THR A 1 91 ? 6.131 -2.484 10.497 1.00 92.75 91 THR A CA 1
ATOM 732 C C . THR A 1 91 ? 5.731 -3.946 10.541 1.00 92.75 91 THR A C 1
ATOM 734 O O . THR A 1 91 ? 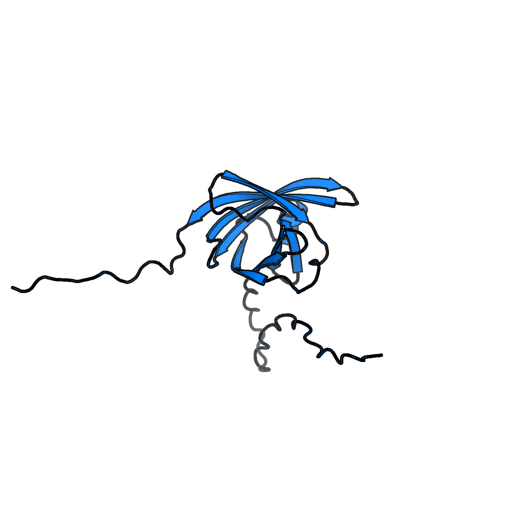5.244 -4.441 11.560 1.00 92.75 91 THR A O 1
ATOM 737 N N . GLY A 1 92 ? 5.941 -4.656 9.441 1.00 92.44 92 GLY A N 1
ATOM 738 C CA . GLY A 1 92 ? 5.584 -6.060 9.381 1.00 92.44 92 GLY A CA 1
ATOM 739 C C . GLY A 1 92 ? 5.874 -6.710 8.044 1.00 92.44 92 GLY A C 1
ATOM 740 O O . GLY A 1 92 ? 6.573 -6.172 7.182 1.00 92.44 92 GLY A O 1
ATO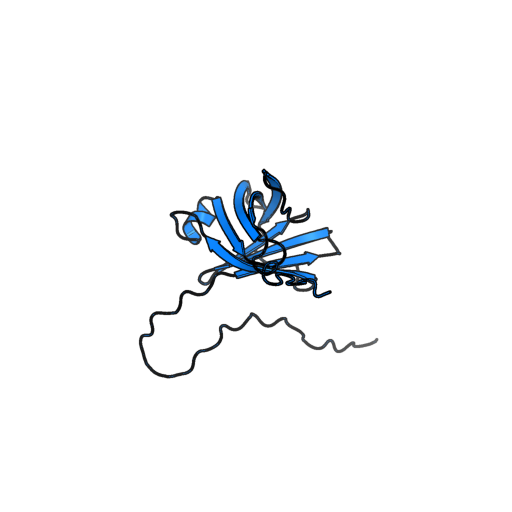M 741 N N . THR A 1 93 ? 5.315 -7.904 7.880 1.00 91.69 93 THR A N 1
ATOM 742 C CA . THR A 1 93 ? 5.389 -8.641 6.615 1.00 91.69 93 THR A CA 1
ATOM 743 C C . THR A 1 93 ? 4.198 -8.303 5.735 1.00 91.69 93 THR A C 1
ATOM 745 O O . THR A 1 93 ? 3.108 -7.993 6.225 1.00 91.69 93 THR A O 1
ATOM 748 N N . VAL A 1 94 ? 4.410 -8.360 4.425 1.00 92.50 94 VAL A N 1
ATOM 749 C CA . VAL A 1 94 ? 3.357 -8.181 3.430 1.00 92.50 94 VAL A CA 1
ATOM 750 C C . VAL A 1 94 ? 3.345 -9.356 2.463 1.00 92.50 94 VAL A C 1
ATOM 752 O O . VAL A 1 94 ? 4.390 -9.817 2.012 1.00 92.50 94 VAL A O 1
ATOM 755 N N . GLU A 1 95 ? 2.153 -9.821 2.112 1.00 91.56 95 GLU A N 1
ATOM 756 C CA . GLU A 1 95 ? 1.952 -10.828 1.071 1.00 91.56 95 GLU A CA 1
ATOM 757 C C . GLU A 1 95 ? 1.076 -10.250 -0.039 1.00 91.56 95 GLU A C 1
ATOM 759 O O . GLU A 1 95 ? 0.062 -9.603 0.229 1.00 91.56 95 GLU A O 1
ATOM 764 N N . LEU A 1 96 ? 1.457 -10.486 -1.294 1.00 91.94 96 LEU A N 1
ATOM 765 C CA . LEU A 1 96 ? 0.635 -10.129 -2.445 1.00 91.94 96 LEU A CA 1
ATOM 766 C C . LEU A 1 96 ? -0.398 -11.232 -2.686 1.00 91.94 96 LEU A C 1
ATOM 768 O O . LEU A 1 96 ? -0.041 -12.390 -2.883 1.00 91.94 96 LEU A O 1
ATOM 772 N N . LEU A 1 97 ? -1.673 -10.856 -2.697 1.00 91.94 97 LEU A N 1
ATOM 773 C CA . LEU A 1 97 ? -2.810 -11.755 -2.913 1.00 91.94 97 LEU A CA 1
ATOM 774 C C . LEU A 1 97 ? -3.312 -11.749 -4.366 1.00 91.94 97 LEU A C 1
ATOM 776 O O . LEU A 1 97 ? -4.304 -12.400 -4.679 1.00 91.94 97 LEU A O 1
ATOM 780 N N . ASN A 1 98 ? -2.682 -10.974 -5.251 1.00 90.50 98 ASN A N 1
ATOM 781 C CA . ASN A 1 98 ? -2.989 -10.998 -6.678 1.00 90.50 98 ASN A CA 1
ATOM 782 C C . ASN A 1 98 ? -2.502 -12.305 -7.321 1.00 90.50 98 ASN A C 1
ATOM 784 O O . ASN A 1 98 ? -1.446 -12.818 -6.967 1.00 90.50 98 ASN A O 1
ATOM 788 N N . ASP A 1 99 ? -3.165 -12.726 -8.398 1.00 88.25 99 ASP A N 1
ATOM 789 C CA . ASP A 1 99 ? -2.678 -13.790 -9.295 1.00 88.25 99 ASP A CA 1
ATOM 790 C C . ASP A 1 99 ? -1.515 -13.331 -10.212 1.00 88.25 99 ASP A C 1
ATOM 792 O O . ASP A 1 99 ? -1.157 -14.000 -11.181 1.00 88.25 99 ASP A O 1
ATOM 796 N N . LEU A 1 100 ? -0.938 -12.154 -9.942 1.00 89.12 100 LEU A N 1
ATOM 797 C CA . LEU A 1 100 ? 0.097 -11.497 -10.740 1.00 89.12 100 LEU A CA 1
ATOM 798 C C . LEU A 1 100 ? 1.374 -11.302 -9.926 1.00 89.12 100 LEU A C 1
ATOM 800 O O . LEU A 1 100 ? 1.344 -11.242 -8.701 1.00 89.12 100 LEU A O 1
ATOM 804 N N . THR A 1 101 ? 2.499 -11.112 -10.616 1.00 88.56 101 THR A N 1
ATOM 805 C CA . THR A 1 101 ? 3.737 -10.664 -9.967 1.00 88.56 101 THR A CA 1
ATOM 806 C C . THR A 1 101 ? 3.593 -9.227 -9.461 1.00 88.56 101 THR A C 1
ATOM 808 O O . THR A 1 101 ? 2.822 -8.437 -10.015 1.00 88.56 101 THR A O 1
ATOM 811 N N . TRP A 1 102 ? 4.383 -8.854 -8.451 1.00 88.19 102 TRP A N 1
ATOM 812 C CA . TRP A 1 102 ? 4.401 -7.500 -7.887 1.00 88.19 102 TRP A CA 1
ATOM 813 C C . TRP A 1 102 ? 4.522 -6.399 -8.944 1.00 88.19 102 TRP A C 1
ATOM 815 O O . TRP A 1 102 ? 3.778 -5.418 -8.928 1.00 88.19 102 TRP A O 1
ATOM 825 N N . HIS A 1 103 ? 5.422 -6.598 -9.906 1.00 87.56 103 HIS A N 1
ATOM 826 C CA . HIS A 1 103 ? 5.655 -5.681 -11.016 1.00 87.56 103 HIS A CA 1
ATOM 827 C C . HIS A 1 103 ? 4.395 -5.467 -11.866 1.00 87.56 103 HIS A C 1
ATOM 829 O O . HIS A 1 103 ? 4.032 -4.330 -12.174 1.00 87.56 103 HIS A O 1
ATOM 835 N N . HIS A 1 104 ? 3.704 -6.554 -12.218 1.00 89.00 104 HIS A N 1
ATOM 836 C CA . HIS A 1 104 ? 2.494 -6.494 -13.034 1.00 89.00 104 HIS A CA 1
ATOM 837 C C . HIS A 1 104 ? 1.318 -5.896 -12.257 1.00 89.00 104 HIS A C 1
ATOM 839 O O . HIS A 1 104 ? 0.630 -5.028 -12.787 1.00 89.00 104 HIS A O 1
ATOM 845 N N . ALA A 1 105 ? 1.133 -6.283 -10.993 1.00 90.06 105 ALA A N 1
ATOM 846 C CA . ALA A 1 105 ? 0.070 -5.756 -10.139 1.00 90.06 105 ALA A CA 1
ATOM 847 C C . ALA A 1 105 ? 0.223 -4.238 -9.901 1.00 90.06 105 ALA A C 1
ATOM 849 O O . ALA A 1 105 ? -0.748 -3.474 -9.951 1.00 90.06 105 ALA A O 1
ATOM 850 N N . LEU A 1 106 ? 1.463 -3.767 -9.726 1.00 88.69 106 LEU A N 1
ATOM 851 C CA . LEU A 1 106 ? 1.752 -2.342 -9.595 1.00 88.69 106 LEU A CA 1
ATOM 852 C C . LEU A 1 106 ? 1.538 -1.576 -10.911 1.00 88.69 106 LEU A C 1
ATOM 854 O O . LEU A 1 106 ? 1.025 -0.451 -10.901 1.00 88.69 106 LEU A O 1
ATOM 858 N N . ALA A 1 107 ? 1.916 -2.171 -12.044 1.00 88.69 107 ALA A N 1
ATOM 859 C CA . ALA A 1 107 ? 1.697 -1.580 -13.360 1.00 88.69 107 ALA A CA 1
ATOM 860 C C . ALA A 1 107 ? 0.198 -1.456 -13.681 1.00 88.69 107 ALA A C 1
ATOM 862 O O . ALA A 1 107 ? -0.241 -0.378 -14.096 1.00 88.69 107 AL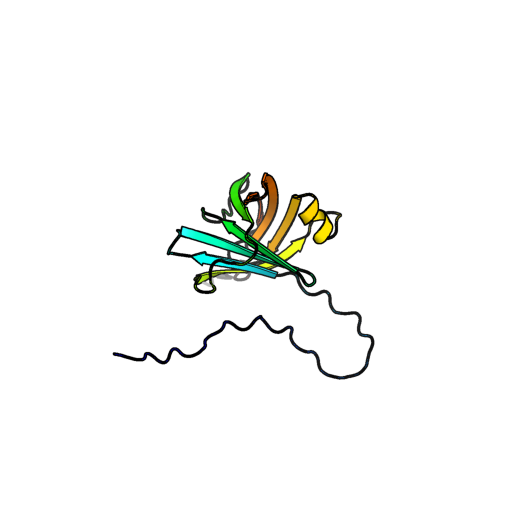A A O 1
ATOM 863 N N . GLU A 1 108 ? -0.578 -2.511 -13.407 1.00 90.94 108 GLU A N 1
ATOM 864 C CA . GLU A 1 108 ? -2.041 -2.551 -13.552 1.00 90.94 108 GLU A CA 1
ATOM 865 C C . GLU A 1 108 ? -2.734 -1.515 -12.657 1.00 90.94 108 GLU A C 1
ATOM 867 O O . GLU A 1 108 ? -3.787 -0.985 -13.006 1.00 90.94 108 GLU A O 1
ATOM 872 N N . GLY A 1 109 ? -2.112 -1.155 -11.531 1.00 92.12 109 GLY A N 1
ATOM 873 C CA . GLY A 1 109 ? -2.668 -0.177 -10.603 1.00 92.12 109 GLY A CA 1
ATOM 874 C C . GLY A 1 109 ? -3.579 -0.809 -9.553 1.00 92.12 109 GLY A C 1
ATOM 875 O O . GLY A 1 109 ? -4.467 -0.131 -9.039 1.00 92.12 109 GLY A O 1
ATOM 876 N N . ARG A 1 110 ? -3.398 -2.097 -9.239 1.00 93.44 110 ARG A N 1
ATOM 877 C CA . ARG A 1 110 ? -4.192 -2.804 -8.230 1.00 93.44 110 ARG A CA 1
ATOM 878 C C . ARG A 1 110 ? -3.323 -3.773 -7.437 1.00 93.44 110 ARG A C 1
ATOM 880 O O . ARG A 1 110 ? -2.902 -4.801 -7.954 1.00 93.44 110 ARG A O 1
ATOM 887 N N . LEU A 1 111 ? -3.139 -3.489 -6.154 1.00 93.94 111 LEU A N 1
ATOM 888 C CA . LEU A 1 111 ? -2.424 -4.348 -5.212 1.00 93.94 111 LEU A CA 1
ATOM 889 C C . LEU A 1 111 ? -3.403 -4.840 -4.149 1.00 93.94 111 LEU A C 1
ATOM 891 O O . LEU A 1 111 ? -3.950 -4.029 -3.411 1.00 93.94 111 LEU A O 1
ATOM 895 N N . ALA A 1 112 ? -3.643 -6.141 -4.070 1.00 94.00 112 ALA A N 1
ATOM 896 C CA . ALA A 1 112 ? -4.313 -6.788 -2.952 1.00 94.00 112 ALA A CA 1
ATOM 897 C C . ALA A 1 112 ? -3.233 -7.350 -2.028 1.00 94.00 112 ALA A C 1
ATOM 899 O O . ALA A 1 112 ? -2.420 -8.170 -2.443 1.00 94.00 112 ALA A O 1
ATOM 900 N N . LEU A 1 113 ? -3.199 -6.868 -0.795 1.00 94.06 113 LEU A N 1
ATOM 901 C CA . LEU A 1 113 ? -2.119 -7.080 0.154 1.00 94.06 113 LEU A CA 1
ATOM 902 C C . LEU A 1 113 ? -2.679 -7.708 1.423 1.00 94.06 113 LEU A C 1
ATOM 904 O O . LEU A 1 113 ? -3.696 -7.249 1.942 1.00 94.06 113 LEU A O 1
ATOM 908 N N . ARG A 1 114 ? -1.987 -8.708 1.959 1.00 93.25 114 ARG A N 1
ATOM 909 C CA . ARG A 1 114 ? -2.149 -9.128 3.349 1.00 93.25 114 ARG A CA 1
ATOM 910 C C . ARG A 1 114 ? -1.048 -8.476 4.168 1.00 93.25 114 ARG A C 1
ATOM 912 O O . ARG A 1 114 ? 0.123 -8.749 3.922 1.00 93.25 114 ARG A O 1
ATOM 919 N N . LEU A 1 115 ? -1.419 -7.604 5.097 1.00 93.25 115 LEU A N 1
ATOM 920 C CA . LEU A 1 115 ? -0.483 -6.973 6.023 1.00 93.25 115 LEU A CA 1
ATOM 921 C C . LEU A 1 115 ? -0.485 -7.748 7.334 1.00 93.25 115 LEU A C 1
ATOM 923 O O . LEU A 1 115 ? -1.549 -8.057 7.873 1.00 93.25 115 LEU A O 1
ATOM 927 N N . ASN A 1 116 ? 0.709 -8.058 7.830 1.00 91.19 116 ASN A N 1
ATOM 928 C CA . ASN A 1 116 ? 0.902 -8.665 9.136 1.00 91.19 116 ASN A CA 1
ATOM 929 C C . ASN A 1 116 ? 1.932 -7.856 9.935 1.00 91.19 116 ASN A C 1
ATOM 931 O O . ASN A 1 116 ? 3.119 -8.201 9.948 1.00 91.19 116 ASN A O 1
ATOM 935 N N . GLY A 1 117 ? 1.478 -6.791 10.590 1.00 89.50 117 GLY A N 1
ATOM 936 C CA . GLY A 1 117 ? 2.231 -6.111 11.644 1.00 89.50 117 GLY A CA 1
ATOM 937 C C . GLY A 1 117 ? 1.402 -5.932 12.907 1.00 89.50 117 GLY A C 1
ATOM 938 O O . GLY A 1 117 ? 0.431 -6.658 13.137 1.00 89.50 117 GLY A O 1
ATOM 939 N N . GLU A 1 118 ? 1.823 -4.993 13.750 1.00 86.81 118 GLU A N 1
ATOM 940 C CA . GLU A 1 118 ? 1.244 -4.803 15.081 1.00 86.81 118 GLU A CA 1
ATOM 941 C C . GLU A 1 118 ? -0.059 -4.001 15.014 1.00 86.81 118 GLU A C 1
ATOM 943 O O . GLU A 1 118 ? -1.026 -4.327 15.705 1.00 86.81 118 GLU A O 1
ATOM 948 N N . ARG A 1 119 ? -0.101 -2.973 14.154 1.00 86.94 119 ARG A N 1
ATOM 949 C CA . ARG A 1 119 ? -1.271 -2.091 13.999 1.00 86.94 119 ARG A CA 1
ATOM 950 C C . ARG A 1 119 ? -2.104 -2.423 12.769 1.00 86.94 119 ARG A C 1
ATOM 952 O O . ARG A 1 119 ? -3.332 -2.415 12.850 1.00 86.94 119 ARG A O 1
ATOM 959 N N . LEU A 1 120 ? -1.459 -2.695 11.636 1.00 89.12 120 LEU A N 1
ATOM 960 C CA . LEU A 1 120 ? -2.124 -3.113 10.405 1.00 89.12 120 LEU A CA 1
ATOM 961 C C . LEU A 1 120 ? -2.055 -4.631 10.273 1.00 89.12 120 LEU A C 1
ATOM 963 O O . LEU A 1 120 ? -1.020 -5.212 9.949 1.00 89.12 120 LEU A O 1
ATOM 967 N N . HIS A 1 121 ? -3.198 -5.270 10.503 1.00 90.44 121 HIS A N 1
ATOM 968 C CA . HIS A 1 121 ? -3.345 -6.711 10.382 1.00 90.44 121 HIS A CA 1
ATOM 969 C C . HIS A 1 121 ? -4.608 -7.051 9.584 1.00 90.44 121 HIS A C 1
ATOM 971 O O . HIS A 1 121 ? -5.706 -6.625 9.941 1.00 90.44 121 HIS A O 1
ATOM 977 N N . GLY A 1 122 ? -4.457 -7.785 8.480 1.00 91.25 122 GLY A N 1
ATOM 978 C CA . GLY A 1 122 ? -5.575 -8.194 7.624 1.00 91.25 122 GLY A CA 1
ATOM 979 C C . GLY A 1 122 ? -5.351 -7.927 6.136 1.00 91.25 122 GLY A C 1
ATOM 980 O O . GLY A 1 122 ? -4.216 -7.861 5.660 1.00 91.25 122 GLY A O 1
ATOM 981 N N . VAL A 1 123 ? -6.446 -7.804 5.386 1.00 93.19 123 VAL A N 1
ATOM 982 C CA . VAL A 1 123 ? -6.445 -7.646 3.927 1.00 93.19 123 VAL A CA 1
ATOM 983 C C . VAL A 1 123 ? -6.737 -6.201 3.544 1.00 93.19 123 VAL A C 1
ATOM 985 O O . VAL A 1 123 ? -7.774 -5.629 3.885 1.00 93.19 123 VAL A O 1
ATOM 988 N N . PHE A 1 124 ? -5.840 -5.636 2.748 1.00 93.56 124 PHE A N 1
ATOM 989 C CA . PHE A 1 124 ? -5.891 -4.276 2.237 1.00 93.56 124 PHE A CA 1
ATOM 990 C C . PHE A 1 124 ? -5.799 -4.294 0.717 1.00 93.56 124 PHE A C 1
ATOM 992 O O . PHE A 1 124 ? -5.190 -5.176 0.119 1.00 93.56 124 PHE A O 1
ATOM 999 N N . VAL A 1 125 ? -6.409 -3.315 0.058 1.00 94.06 125 VAL A N 1
ATOM 1000 C CA . VAL A 1 125 ? -6.326 -3.170 -1.395 1.00 94.06 125 VAL A CA 1
ATOM 1001 C C . VAL A 1 125 ? -5.934 -1.746 -1.736 1.00 94.06 125 VAL A C 1
ATOM 1003 O O . VAL A 1 125 ? -6.633 -0.809 -1.363 1.00 94.06 125 VAL A O 1
ATOM 1006 N N . MET A 1 126 ? -4.851 -1.585 -2.489 1.00 94.25 126 MET A N 1
ATOM 1007 C CA . MET A 1 126 ? -4.473 -0.318 -3.100 1.00 94.25 126 MET A CA 1
ATOM 1008 C C . MET A 1 126 ? -4.946 -0.291 -4.549 1.00 94.25 126 MET A C 1
ATOM 1010 O O . MET A 1 126 ? -4.600 -1.176 -5.331 1.00 94.25 126 MET A O 1
ATOM 1014 N N . VAL A 1 127 ? -5.721 0.724 -4.925 1.00 94.06 127 VAL A N 1
ATOM 1015 C CA . VAL A 1 127 ? -6.188 0.919 -6.307 1.00 94.06 127 VAL A CA 1
ATOM 1016 C C . VAL A 1 127 ? -5.766 2.292 -6.803 1.00 94.06 127 VAL A C 1
ATOM 1018 O O . VAL A 1 127 ? -6.039 3.292 -6.143 1.00 94.06 127 VAL A O 1
ATOM 1021 N N . ARG A 1 128 ? -5.139 2.359 -7.975 1.00 93.50 128 ARG A N 1
ATOM 1022 C CA . ARG A 1 128 ? -4.797 3.616 -8.639 1.00 93.50 128 ARG A CA 1
ATOM 1023 C C . ARG A 1 128 ? -6.081 4.278 -9.139 1.00 93.50 128 ARG A C 1
ATOM 1025 O O . ARG A 1 128 ? -6.760 3.745 -10.012 1.00 93.50 128 ARG A O 1
ATOM 1032 N N . ALA A 1 129 ? -6.413 5.433 -8.574 1.00 88.56 129 ALA A N 1
ATOM 1033 C CA . ALA A 1 129 ? -7.601 6.201 -8.936 1.00 88.56 129 ALA A CA 1
ATOM 1034 C C . ALA A 1 129 ? -7.315 7.205 -10.058 1.00 88.56 129 ALA A C 1
ATOM 1036 O O . ALA A 1 129 ? -8.182 7.468 -10.888 1.00 88.56 129 ALA A O 1
ATOM 1037 N N . HIS A 1 130 ? -6.102 7.760 -10.094 1.00 84.44 130 HIS A N 1
ATOM 1038 C CA . HIS A 1 130 ? -5.723 8.777 -11.067 1.00 84.44 130 HIS A CA 1
ATOM 1039 C C . HIS A 1 130 ? -4.222 8.735 -11.369 1.00 84.44 130 HIS A C 1
ATOM 1041 O O . HIS A 1 130 ? -3.407 8.482 -10.479 1.00 84.44 130 HIS A O 1
ATOM 1047 N N . ARG A 1 131 ? -3.854 8.995 -12.629 1.00 83.12 131 ARG A N 1
ATOM 1048 C CA . ARG A 1 131 ? -2.460 9.051 -13.082 1.00 83.12 131 ARG A CA 1
ATOM 1049 C C . ARG A 1 131 ? -2.242 10.265 -13.977 1.00 83.12 131 ARG A C 1
ATOM 1051 O O . ARG A 1 131 ? -2.793 10.331 -15.073 1.00 83.12 131 ARG A O 1
ATOM 1058 N N . SER A 1 132 ? -1.390 11.168 -13.518 1.00 80.94 132 SER A N 1
ATOM 1059 C CA . SER A 1 132 ? -0.878 12.322 -14.255 1.00 80.94 132 SER A CA 1
ATOM 1060 C C . SER A 1 132 ? 0.651 12.283 -14.294 1.00 80.94 132 SER A C 1
ATOM 1062 O O . SER A 1 132 ? 1.252 11.578 -13.483 1.00 80.94 132 SER A O 1
ATOM 1064 N N . PRO A 1 133 ? 1.293 13.024 -15.216 1.00 74.75 133 PRO A N 1
ATOM 1065 C CA . PRO A 1 133 ? 2.753 13.130 -15.255 1.00 74.75 133 PRO A CA 1
ATOM 1066 C C . PRO A 1 133 ? 3.351 13.636 -13.933 1.00 74.75 133 PRO A C 1
ATOM 1068 O O . PRO A 1 133 ? 4.420 13.176 -13.549 1.00 74.75 133 PRO A O 1
ATOM 1071 N N . ASP A 1 134 ? 2.641 14.516 -13.223 1.00 75.69 134 ASP A N 1
ATOM 1072 C CA . ASP A 1 134 ? 3.121 15.124 -11.975 1.00 75.69 134 ASP A CA 1
ATOM 1073 C C . ASP A 1 134 ? 2.695 14.366 -10.707 1.00 75.69 134 ASP A C 1
ATOM 1075 O O . ASP A 1 134 ? 3.275 14.566 -9.643 1.00 75.69 134 ASP A O 1
ATOM 1079 N N . GLN A 1 135 ? 1.664 13.515 -10.783 1.00 79.06 135 GLN A N 1
ATOM 1080 C CA . GLN A 1 135 ? 1.102 12.864 -9.599 1.00 79.06 135 GLN A CA 1
ATOM 1081 C C . GLN A 1 135 ? 0.381 11.560 -9.940 1.00 79.06 135 GLN A C 1
ATOM 1083 O O . GLN A 1 135 ? -0.445 11.495 -10.852 1.00 79.06 135 GLN A O 1
ATOM 1088 N N . GLU A 1 136 ? 0.614 10.528 -9.133 1.00 87.50 136 GLU A N 1
ATOM 1089 C CA . GLU A 1 136 ? -0.112 9.264 -9.216 1.00 87.50 136 GLU A CA 1
ATOM 1090 C C . GLU A 1 136 ? -0.859 9.009 -7.899 1.00 87.50 136 GLU A C 1
ATOM 1092 O O . GLU A 1 136 ? -0.255 8.834 -6.841 1.00 87.50 136 GLU A O 1
ATOM 1097 N N . GLN A 1 137 ? -2.191 9.025 -7.958 1.00 92.19 137 GLN A N 1
ATOM 1098 C CA . GLN A 1 137 ? -3.067 8.903 -6.795 1.00 92.19 137 GLN A CA 1
ATOM 1099 C C . GLN A 1 137 ? -3.642 7.496 -6.697 1.00 92.19 137 GLN A C 1
ATOM 1101 O O . GLN A 1 137 ? -4.189 6.939 -7.655 1.00 92.19 137 GLN A O 1
ATOM 1106 N N . TRP A 1 138 ? -3.561 6.956 -5.496 1.00 94.75 138 TRP A N 1
ATOM 1107 C CA . TRP A 1 138 ? -4.042 5.650 -5.100 1.00 94.75 138 TRP A CA 1
ATOM 1108 C C . TRP A 1 138 ? -5.053 5.789 -3.967 1.00 94.75 138 TRP A C 1
ATOM 1110 O O . TRP A 1 138 ? -5.111 6.795 -3.264 1.00 94.75 138 TRP A O 1
ATOM 1120 N N . LEU A 1 139 ? -5.858 4.755 -3.790 1.00 92.81 139 LEU A N 1
ATOM 1121 C CA . LEU A 1 139 ? -6.748 4.588 -2.657 1.00 92.81 139 LEU A CA 1
ATOM 1122 C C . LEU A 1 139 ? -6.334 3.329 -1.918 1.00 92.81 139 LEU A C 1
ATOM 1124 O O . LEU A 1 139 ? -6.353 2.256 -2.516 1.00 92.81 139 LEU A O 1
ATOM 1128 N N . LEU A 1 140 ? -5.994 3.463 -0.641 1.00 93.06 140 LEU A N 1
ATOM 1129 C CA . LEU A 1 140 ? -5.862 2.347 0.282 1.00 93.06 140 LEU A CA 1
ATOM 1130 C C . LEU A 1 140 ? -7.249 2.029 0.846 1.00 93.06 140 LEU A C 1
ATOM 1132 O O . LEU A 1 140 ? -7.911 2.901 1.408 1.00 93.06 140 LEU A O 1
ATOM 1136 N N . ILE A 1 141 ? -7.697 0.794 0.655 1.00 91.88 141 ILE A N 1
ATOM 1137 C CA . ILE A 1 141 ? -9.015 0.316 1.064 1.00 91.88 141 ILE A CA 1
ATOM 1138 C C . ILE A 1 141 ? -8.828 -0.870 1.996 1.00 91.88 141 ILE A C 1
ATOM 1140 O O . ILE A 1 141 ? -8.274 -1.893 1.592 1.00 91.88 141 ILE A O 1
ATOM 1144 N N . THR A 1 142 ? -9.351 -0.768 3.208 1.00 90.38 142 THR A N 1
ATOM 1145 C CA . THR A 1 142 ? -9.352 -1.883 4.159 1.00 90.38 142 THR A CA 1
ATOM 1146 C C . THR A 1 142 ? -10.472 -2.847 3.783 1.00 90.38 142 THR A C 1
ATOM 1148 O O . THR A 1 142 ? -11.627 -2.438 3.642 1.00 90.38 142 THR A O 1
ATOM 1151 N N . LYS A 1 143 ? -10.150 -4.121 3.547 1.00 89.69 143 LYS A N 1
ATOM 1152 C CA . LYS A 1 143 ? -11.133 -5.150 3.173 1.00 89.69 143 L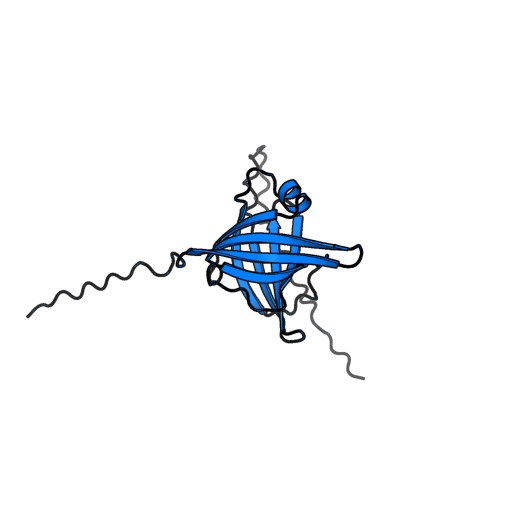YS A CA 1
ATOM 1153 C C . LYS A 1 143 ? -11.551 -5.979 4.365 1.00 89.69 143 LYS A C 1
ATOM 1155 O O . LYS A 1 143 ? -12.743 -6.089 4.632 1.00 89.69 143 LYS A O 1
ATOM 1160 N N . GLU A 1 144 ? -10.571 -6.535 5.053 1.00 86.69 144 GLU A N 1
ATOM 1161 C CA . GLU A 1 144 ? -10.761 -7.424 6.190 1.00 86.69 144 GLU A CA 1
ATOM 1162 C C . GLU A 1 144 ? -9.715 -7.044 7.227 1.00 86.69 144 GLU 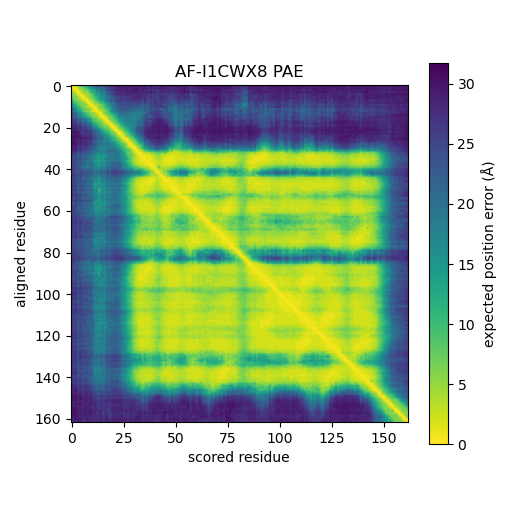A C 1
ATOM 1164 O O . GLU A 1 144 ? -8.573 -6.750 6.876 1.00 86.69 144 GLU A O 1
ATOM 1169 N N . THR A 1 145 ? -10.115 -7.005 8.490 1.00 80.31 145 THR A N 1
ATOM 1170 C CA . THR A 1 145 ? -9.209 -6.764 9.609 1.00 80.31 145 THR A CA 1
ATOM 1171 C C . THR A 1 145 ? -9.244 -8.000 10.479 1.00 80.31 145 THR A C 1
ATOM 1173 O O . THR A 1 145 ? -10.320 -8.498 10.815 1.00 80.31 145 THR A O 1
ATOM 1176 N N . GLU A 1 146 ? -8.070 -8.518 10.790 1.00 74.69 146 GLU A N 1
ATOM 1177 C CA . GLU A 1 146 ? -7.918 -9.684 11.644 1.00 74.69 146 GLU A CA 1
ATOM 1178 C C . GLU A 1 146 ? -7.354 -9.185 12.985 1.00 74.69 146 GLU A C 1
ATOM 1180 O O . GLU A 1 146 ? -6.552 -8.244 13.005 1.00 74.69 146 GLU A O 1
ATOM 1185 N N . PRO A 1 147 ? -7.738 -9.764 14.132 1.00 61.72 147 PRO A N 1
ATOM 1186 C CA . PRO A 1 147 ? -7.050 -9.462 15.378 1.00 61.72 147 PRO A CA 1
ATOM 1187 C C . PRO A 1 147 ? -5.598 -9.951 15.277 1.00 61.72 147 PRO A C 1
ATOM 1189 O O . PRO A 1 147 ? -5.352 -11.084 14.863 1.00 61.72 147 PRO A O 1
ATOM 1192 N N . SER A 1 148 ? -4.635 -9.108 15.665 1.00 56.84 148 SER A N 1
ATOM 1193 C CA . SER A 1 148 ? -3.232 -9.526 15.755 1.00 56.84 148 SER A CA 1
ATOM 1194 C C . SER A 1 148 ? -3.132 -10.791 16.615 1.00 56.84 148 SER A C 1
ATOM 1196 O O . SER A 1 148 ? -3.652 -10.840 17.734 1.00 56.84 148 SER A O 1
ATOM 1198 N N . SER A 1 149 ? -2.485 -11.832 16.084 1.00 52.72 149 SER A N 1
ATOM 1199 C CA . SER A 1 149 ? -2.406 -13.157 16.719 1.00 52.72 149 SER A CA 1
ATOM 1200 C C . SER A 1 149 ? -1.582 -13.186 18.020 1.00 52.72 149 SER A C 1
ATOM 1202 O O . SER A 1 149 ? -1.436 -14.250 18.617 1.00 52.72 149 SER A O 1
ATOM 1204 N N . ASP A 1 150 ? -1.085 -12.041 18.497 1.00 47.25 150 ASP A N 1
ATOM 1205 C CA . ASP A 1 150 ? -0.379 -11.923 19.781 1.00 47.25 150 ASP A CA 1
ATOM 1206 C C . ASP A 1 150 ? -1.328 -11.760 20.995 1.00 47.25 150 ASP A C 1
ATOM 1208 O O . ASP A 1 150 ? -0.927 -11.914 22.145 1.00 47.25 150 ASP A O 1
ATOM 1212 N N . ALA A 1 151 ? -2.631 -11.544 20.779 1.00 43.81 151 ALA A N 1
ATOM 1213 C CA . ALA A 1 151 ? -3.610 -11.350 21.858 1.00 43.81 151 ALA A CA 1
ATOM 1214 C C . ALA A 1 151 ? -4.349 -12.640 22.289 1.00 43.81 151 ALA A C 1
ATOM 1216 O O . ALA A 1 151 ? -5.564 -12.620 22.495 1.00 43.81 151 ALA A O 1
ATOM 1217 N N . GLY A 1 152 ? -3.653 -13.779 22.418 1.00 40.34 152 GLY A N 1
ATOM 1218 C CA . GLY A 1 152 ? -4.341 -15.072 22.546 1.00 40.34 152 GLY A CA 1
ATOM 1219 C C . GLY A 1 152 ? -3.613 -16.228 23.232 1.00 40.34 152 GLY A C 1
ATOM 1220 O O . GLY A 1 152 ? -3.696 -17.341 22.728 1.00 40.34 152 GLY A O 1
ATOM 1221 N 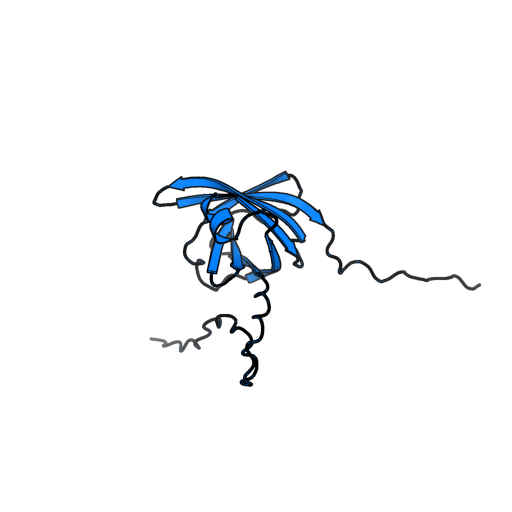N . ALA A 1 153 ? -2.955 -16.026 24.383 1.00 43.75 153 ALA A N 1
ATOM 1222 C CA . ALA A 1 153 ? -2.590 -17.143 25.275 1.00 43.75 153 ALA A CA 1
ATOM 1223 C C . ALA A 1 153 ? -2.386 -16.736 26.750 1.00 43.75 153 ALA A C 1
ATOM 1225 O O . ALA A 1 153 ? -1.326 -16.949 27.328 1.00 43.75 153 ALA A O 1
ATOM 1226 N N . VAL A 1 154 ? -3.419 -16.204 27.405 1.00 42.88 154 VAL A N 1
ATOM 1227 C CA . VAL A 1 154 ? -3.558 -16.330 28.869 1.00 42.88 154 VAL A CA 1
ATOM 1228 C C . VAL A 1 154 ? -4.989 -16.736 29.189 1.00 42.88 154 VAL A C 1
ATOM 1230 O O . VAL A 1 154 ? -5.849 -15.922 29.513 1.00 42.88 154 VAL A O 1
ATOM 1233 N N . THR A 1 155 ? -5.260 -18.036 29.078 1.00 39.91 155 THR A N 1
ATOM 1234 C CA . THR A 1 155 ? -6.430 -18.631 29.721 1.00 39.91 155 THR A CA 1
ATOM 1235 C C . THR A 1 155 ? -6.180 -18.600 31.226 1.00 39.91 155 THR A C 1
ATOM 1237 O O . THR A 1 155 ? -5.373 -19.370 31.749 1.00 39.91 155 THR A O 1
ATOM 1240 N N . ALA A 1 156 ? -6.833 -17.672 31.920 1.00 41.97 156 ALA A N 1
ATOM 1241 C CA . ALA A 1 156 ? -6.864 -17.640 33.370 1.00 41.97 156 ALA A CA 1
ATOM 1242 C C . ALA A 1 156 ? -7.607 -18.882 33.891 1.00 41.97 156 ALA A C 1
ATOM 1244 O O . ALA A 1 156 ? -8.833 -18.908 33.947 1.00 41.97 156 ALA A O 1
ATOM 1245 N N . SER A 1 157 ? -6.859 -19.908 34.291 1.00 43.16 157 SER A N 1
ATOM 1246 C CA . SER A 1 157 ? -7.360 -20.931 35.206 1.00 43.16 157 SER A CA 1
ATOM 1247 C C . SER A 1 157 ? -7.284 -20.373 36.624 1.00 43.16 157 SER A C 1
ATOM 1249 O O . SER A 1 157 ? -6.289 -20.559 37.320 1.00 43.16 157 SER A O 1
ATOM 1251 N N . VAL A 1 158 ? -8.327 -19.661 37.051 1.00 43.34 158 VAL A N 1
ATOM 1252 C CA . VAL A 1 158 ? -8.645 -19.540 38.478 1.00 43.34 158 VAL A CA 1
ATOM 1253 C C . VAL A 1 158 ? -9.728 -20.579 38.746 1.00 43.34 158 VAL A C 1
ATOM 1255 O O . VAL A 1 158 ? -10.911 -20.362 38.510 1.00 43.34 158 VAL A O 1
ATOM 1258 N N . GLU A 1 159 ? -9.288 -21.775 39.143 1.00 47.44 159 GLU A N 1
ATOM 1259 C CA . GLU A 1 159 ? -10.174 -22.746 39.771 1.00 47.44 159 GLU A CA 1
ATOM 1260 C C . GLU A 1 159 ? -10.149 -22.498 41.278 1.00 47.44 159 GLU A C 1
ATOM 1262 O O . GLU A 1 159 ? -9.123 -22.582 41.955 1.00 47.44 159 GLU A O 1
ATOM 1267 N N . GLU A 1 160 ? -11.325 -22.127 41.754 1.00 46.88 160 GLU A N 1
ATOM 1268 C CA . GLU A 1 160 ? -11.737 -21.980 43.133 1.00 46.88 160 GLU A CA 1
ATOM 1269 C C . GLU A 1 160 ? -11.431 -23.248 43.949 1.00 46.88 160 GLU A C 1
ATOM 1271 O O . GLU A 1 160 ? -11.913 -24.344 43.655 1.00 46.88 160 GLU A O 1
ATOM 1276 N N . ARG A 1 161 ? -10.651 -23.107 45.023 1.00 49.00 161 ARG A N 1
ATOM 1277 C CA . ARG A 1 161 ? -10.570 -24.107 46.093 1.00 49.00 161 ARG A CA 1
ATOM 1278 C C . ARG A 1 161 ? -10.978 -23.438 47.400 1.00 49.00 161 ARG A C 1
ATOM 1280 O O . ARG A 1 161 ? -10.277 -22.563 47.901 1.00 49.00 161 ARG A O 1
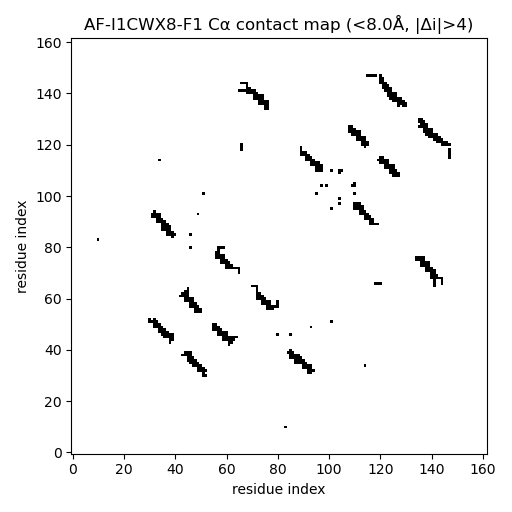ATOM 1287 N N . ARG A 1 162 ? -12.158 -23.854 47.864 1.00 53.84 162 ARG A N 1
ATOM 1288 C CA . ARG A 1 162 ? -12.671 -23.717 49.232 1.00 53.84 162 ARG A CA 1
ATOM 1289 C C . ARG A 1 162 ? -11.662 -24.157 50.285 1.00 53.84 162 ARG A C 1
ATOM 1291 O O . ARG A 1 162 ? -10.897 -25.102 49.987 1.00 53.84 162 ARG A O 1
#

Secondary structure (DSSP, 8-state):
---------PPPP--------------PPP---EEEEEEETTTTEEEEEEEETTEEEEEEESSPPP-STT-EEEEEEESS-S-TT-EEEEEEEEEE-SSS-HHHHHHHTEEEEEEEESS-EEEEEEEEEEE-SS-EEEEEEEEEE---TTS-----------

Solvent-accessible surface area (backbone atoms only — not comparable to full-atom values): 9904 Å² total; per-residue (Å²): 138,85,85,77,86,70,81,88,76,72,80,71,75,83,70,75,82,78,72,77,96,68,98,64,94,64,76,75,72,78,67,77,26,32,35,41,30,26,40,32,84,93,71,56,29,32,42,41,34,40,38,43,88,95,48,76,49,36,26,45,17,65,56,82,88,61,73,50,61,73,44,75,40,61,26,39,56,39,98,62,78,89,62,99,76,46,47,82,70,37,52,34,42,42,44,77,70,52,101,54,55,74,70,55,25,59,71,78,31,47,44,39,33,38,36,49,28,82,74,55,30,32,35,36,33,38,36,55,75,46,80,52,99,90,46,39,35,28,34,42,29,26,65,44,61,47,80,53,86,85,81,73,85,79,84,81,83,80,77,88,76,134

Nearest PDB structures (foldseek):
  3n9b-assembly2_B  TM=8.447E-01  e=1.251E-08  Pseudomonas aeruginosa
  3n9b-assembly1_A  TM=8.322E-01  e=6.449E-08  Pseudomonas aeruginosa
  3n9d-assembly1_A  TM=7.907E-01  e=5.802E-08  Pseudomonas aeruginosa
  5dmp-assembly1_A  TM=8.360E-01  e=4.106E-07  Methanocella paludicola
  3p43-assembly1_A  TM=7.774E-01  e=1.585E-07  Methanosarcina barkeri str. Fusaro

Mean predicted aligned error: 13.47 Å

pLDDT: mean 73.87, std 20.31, range [34.5, 94.75]

Organism: NCBI:txid928724

Foldseek 3Di:
DDDDPDPPPPPDPPPPPPDDPDDDPPPPDQPFKKWWWFADPVQRWIWIWIDHDPDIWIWTWNDDDDLDAFDKTKTKTDPDDPDPPTHTPKMFTKDWPDPDDPVVCVVQQKTWIAGQIDPAGGIWMKGFPDDDPVITMIMIGNHDHDHRPVPDDDPDPPDDDD

Sequence (162 aa):
MANWDVPDTTPLPLRPLRAGKDGGWDKARPIQSLYVVEEHERGLHYDFRLQFDDMTACWAIPEHPSPIPGDKRLAIRTPEPETCHGILWDTGTVELLNDLTWHHALAEGRLALRLNGERLHGVFVMVRAHRSPDQEQWLLITKETEPSSDAGAVTASVEERR

InterPro domains:
  IPR014144 DNA ligase D, 3'-phosphoesterase domain [PF13298] (40-79)

Radius of gyration: 19.87 Å; Cα contacts (8 Å, |Δi|>4): 291; chains: 1; bounding box: 45×55×64 Å